Protein AF-A0A5S5CES2-F1 (afdb_monomer)

Structure (mmCIF, N/CA/C/O backbone):
data_AF-A0A5S5CES2-F1
#
_entry.id   AF-A0A5S5CES2-F1
#
loop_
_atom_site.group_PDB
_atom_site.id
_atom_site.type_symbol
_atom_site.label_atom_id
_atom_site.label_alt_id
_atom_site.label_comp_id
_atom_site.label_asym_id
_atom_site.label_entity_id
_atom_site.label_seq_id
_atom_site.pdbx_PDB_ins_code
_atom_site.Cartn_x
_atom_site.Cartn_y
_atom_site.Cartn_z
_atom_site.occupancy
_atom_site.B_iso_or_equiv
_atom_site.auth_seq_id
_atom_site.auth_comp_id
_atom_site.auth_asym_id
_atom_site.auth_atom_id
_atom_site.pdbx_PDB_model_num
ATOM 1 N N . MET A 1 1 ? 8.774 -13.722 47.967 1.00 41.59 1 MET A N 1
ATOM 2 C CA . MET A 1 1 ? 8.844 -12.772 46.837 1.00 41.59 1 MET A CA 1
ATOM 3 C C . MET A 1 1 ? 8.788 -13.591 45.563 1.00 41.59 1 MET A C 1
ATOM 5 O O . MET A 1 1 ? 9.809 -14.127 45.150 1.00 41.59 1 MET A O 1
ATOM 9 N N . ASP A 1 2 ? 7.593 -13.759 45.003 1.00 40.59 2 ASP A N 1
ATOM 10 C CA . ASP A 1 2 ? 7.386 -14.535 43.780 1.00 40.59 2 ASP A CA 1
ATOM 11 C C . ASP A 1 2 ? 7.757 -13.694 42.556 1.00 40.59 2 ASP A C 1
ATOM 13 O O . ASP A 1 2 ? 7.144 -12.667 42.265 1.00 40.59 2 ASP A O 1
ATOM 17 N N . SER A 1 3 ? 8.815 -14.106 41.859 1.00 51.03 3 SER A N 1
ATOM 18 C CA . SER A 1 3 ? 9.270 -13.466 40.627 1.00 51.03 3 SER A CA 1
ATOM 19 C C . SER A 1 3 ? 8.416 -13.961 39.461 1.00 51.03 3 SER A C 1
ATOM 21 O O . SER A 1 3 ? 8.541 -15.106 39.020 1.00 51.03 3 SER A O 1
ATOM 23 N N . VAL A 1 4 ? 7.532 -13.099 38.958 1.00 58.56 4 VAL A N 1
ATOM 24 C CA . VAL A 1 4 ? 6.786 -13.352 37.721 1.00 58.56 4 VAL A CA 1
ATOM 25 C C . VAL A 1 4 ? 7.775 -13.337 36.556 1.00 58.56 4 VAL A C 1
ATOM 27 O O . VAL A 1 4 ? 8.254 -12.285 36.131 1.00 58.56 4 VAL A O 1
ATOM 30 N N . LYS A 1 5 ? 8.092 -14.520 36.024 1.00 53.47 5 LYS A N 1
ATOM 31 C CA . LYS A 1 5 ? 8.887 -14.662 34.802 1.00 53.47 5 LYS A CA 1
ATOM 32 C C . LYS A 1 5 ? 8.033 -14.228 33.611 1.00 53.47 5 LYS A C 1
ATOM 34 O O . LYS A 1 5 ? 7.148 -14.958 33.173 1.00 53.47 5 LYS A O 1
ATOM 39 N N . LYS A 1 6 ? 8.292 -13.027 33.090 1.00 50.31 6 LYS A N 1
ATOM 40 C CA . LYS A 1 6 ? 7.719 -12.540 31.830 1.00 50.31 6 LYS A CA 1
ATOM 41 C C . LYS A 1 6 ? 8.222 -13.437 30.695 1.00 50.31 6 LYS A C 1
ATOM 43 O O . LYS A 1 6 ? 9.387 -13.359 30.314 1.00 50.31 6 LYS A O 1
ATOM 48 N N . ILE A 1 7 ? 7.361 -14.308 30.178 1.00 55.53 7 ILE A N 1
ATOM 49 C CA . ILE A 1 7 ? 7.665 -15.120 28.996 1.00 55.53 7 ILE A CA 1
ATOM 50 C C . ILE A 1 7 ? 7.582 -14.189 27.785 1.00 55.53 7 ILE A C 1
ATOM 52 O O . ILE A 1 7 ? 6.498 -13.809 27.348 1.00 55.53 7 ILE A O 1
ATOM 56 N N . VAL A 1 8 ? 8.738 -13.765 27.277 1.00 55.25 8 VAL A N 1
ATOM 57 C CA . VAL A 1 8 ? 8.834 -13.036 26.010 1.00 55.25 8 VAL A CA 1
ATOM 58 C C . VAL A 1 8 ? 8.923 -14.079 24.903 1.00 55.25 8 VAL A C 1
ATOM 60 O O . VAL A 1 8 ? 9.950 -14.733 24.737 1.00 55.25 8 VAL A O 1
ATOM 63 N N . TYR A 1 9 ? 7.832 -14.265 24.162 1.00 45.84 9 TYR A N 1
ATOM 64 C CA . TYR A 1 9 ? 7.835 -15.072 22.945 1.00 45.84 9 TYR A CA 1
ATOM 65 C C . TYR A 1 9 ? 8.534 -14.286 21.831 1.00 45.84 9 TYR A C 1
ATOM 67 O O . TYR A 1 9 ? 7.894 -13.621 21.021 1.00 45.84 9 TYR A O 1
ATOM 75 N N . SER A 1 10 ? 9.864 -14.337 21.793 1.00 48.69 10 SER A N 1
ATOM 76 C CA . SER A 1 10 ? 10.633 -13.856 20.647 1.00 48.69 10 SER A CA 1
ATOM 77 C C . SER A 1 10 ? 10.441 -14.855 19.505 1.00 48.69 10 SER A C 1
ATOM 79 O O . SER A 1 10 ? 11.096 -15.897 19.471 1.00 48.69 10 SER A O 1
ATOM 81 N N . LYS A 1 11 ? 9.517 -14.588 18.577 1.00 54.00 11 LYS A N 1
ATOM 82 C CA . LYS A 1 11 ? 9.422 -15.359 17.330 1.00 54.00 11 LYS A CA 1
ATOM 83 C C . LYS A 1 11 ? 10.747 -15.157 16.585 1.00 54.00 11 LYS A C 1
ATOM 85 O O . LYS A 1 11 ? 11.022 -14.055 16.124 1.00 54.00 11 LYS A O 1
ATOM 90 N N . LYS A 1 12 ? 11.607 -16.182 16.531 1.00 50.81 12 LYS A N 1
ATOM 91 C CA . LYS A 1 12 ? 12.862 -16.132 15.765 1.00 50.81 12 LYS A CA 1
ATOM 92 C C . LYS A 1 12 ? 12.519 -15.872 14.297 1.00 50.81 12 LYS A C 1
ATOM 94 O O . LYS A 1 12 ? 11.958 -16.737 13.630 1.00 50.81 12 LYS A O 1
ATOM 99 N N . ILE A 1 13 ? 12.840 -14.682 13.802 1.00 56.44 13 ILE A N 1
ATOM 100 C CA . ILE A 1 13 ? 12.816 -14.384 12.371 1.00 56.44 13 ILE A CA 1
ATOM 101 C C . ILE A 1 13 ? 14.092 -15.009 11.798 1.00 56.44 13 ILE A C 1
ATOM 103 O O . ILE A 1 13 ? 15.158 -14.408 11.825 1.00 56.44 13 ILE A O 1
ATOM 107 N N . GLU A 1 14 ? 14.018 -16.272 11.374 1.00 55.25 14 GLU A N 1
ATOM 108 C CA . GLU A 1 14 ? 15.181 -17.000 10.830 1.00 55.25 14 GLU A CA 1
ATOM 109 C C . GLU A 1 14 ? 15.547 -16.559 9.403 1.00 55.25 14 GLU A C 1
ATOM 111 O O . GLU A 1 14 ? 16.648 -16.832 8.926 1.00 55.25 14 GLU A O 1
ATOM 116 N N . LYS A 1 15 ? 14.650 -15.846 8.714 1.00 64.88 15 LYS A N 1
ATOM 117 C CA . LYS A 1 15 ? 14.874 -15.376 7.346 1.00 64.88 15 LYS A CA 1
ATOM 118 C C . LYS A 1 15 ? 15.425 -13.956 7.357 1.00 64.88 15 LYS A C 1
ATOM 120 O O . LYS A 1 15 ? 14.727 -13.019 7.729 1.00 64.88 15 LYS A O 1
ATOM 125 N N . HIS A 1 16 ? 16.665 -13.809 6.902 1.00 72.56 16 HIS A N 1
ATOM 126 C CA . HIS A 1 16 ? 17.210 -12.508 6.538 1.00 72.56 16 HIS A CA 1
ATOM 127 C C . HIS A 1 16 ? 16.480 -12.048 5.276 1.00 72.56 16 HIS A C 1
ATOM 129 O O . HIS A 1 16 ? 16.613 -12.677 4.227 1.00 72.56 16 HIS A O 1
ATOM 135 N N . VAL A 1 17 ? 15.669 -10.998 5.390 1.00 83.62 17 VAL A N 1
ATOM 136 C CA . VAL A 1 17 ? 15.000 -10.390 4.236 1.00 83.62 17 VAL A CA 1
ATOM 137 C C . VAL A 1 17 ? 15.828 -9.190 3.798 1.00 83.62 17 VAL A C 1
ATOM 139 O O . VAL A 1 17 ? 16.172 -8.337 4.61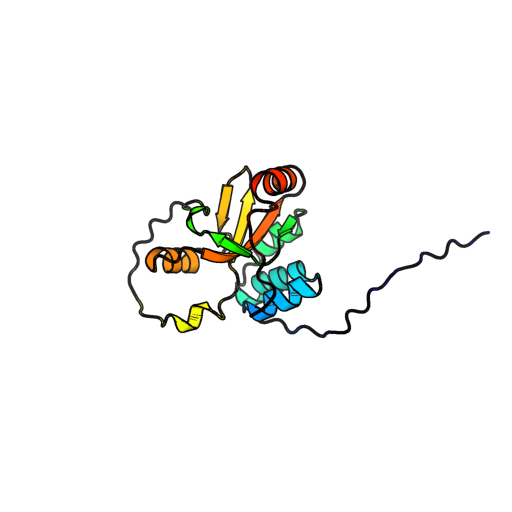5 1.00 83.62 17 VAL A O 1
ATOM 142 N N . THR A 1 18 ? 16.200 -9.147 2.521 1.00 90.81 18 THR A N 1
ATOM 143 C CA . THR A 1 18 ? 16.960 -8.031 1.957 1.00 90.81 18 THR A CA 1
ATOM 144 C C . THR A 1 18 ? 16.000 -7.016 1.360 1.00 90.81 18 THR A C 1
ATOM 146 O O . THR A 1 18 ? 15.144 -7.348 0.535 1.00 90.81 18 THR A O 1
ATOM 149 N N . TYR A 1 19 ? 16.154 -5.764 1.778 1.00 93.56 19 TYR A N 1
ATOM 150 C CA . TYR A 1 19 ? 15.387 -4.667 1.218 1.00 93.56 19 TYR A CA 1
ATOM 151 C C . TYR A 1 19 ? 15.740 -4.454 -0.258 1.00 93.56 19 TYR A C 1
ATOM 153 O O . TYR A 1 19 ? 16.906 -4.286 -0.618 1.00 93.56 19 TYR A O 1
ATOM 161 N N . ALA A 1 20 ? 14.706 -4.396 -1.092 1.00 93.62 20 ALA A N 1
ATOM 162 C CA . ALA A 1 20 ? 14.756 -3.851 -2.437 1.00 93.62 20 ALA A CA 1
ATOM 163 C C . ALA A 1 20 ? 13.447 -3.086 -2.710 1.00 93.62 20 ALA A C 1
ATOM 165 O O . ALA A 1 20 ? 12.393 -3.478 -2.197 1.00 93.62 20 ALA A O 1
ATOM 166 N N . PRO A 1 21 ? 13.467 -2.017 -3.524 1.00 93.75 21 PRO A N 1
ATOM 167 C CA . PRO A 1 21 ? 12.265 -1.277 -3.900 1.00 93.75 21 PRO A CA 1
ATOM 168 C C . PRO A 1 21 ? 11.473 -2.018 -4.988 1.00 93.75 21 PRO A C 1
ATOM 170 O O . PRO A 1 21 ? 11.211 -1.471 -6.053 1.00 93.75 21 PRO A O 1
ATOM 173 N N . THR A 1 22 ? 11.124 -3.277 -4.737 1.00 94.25 22 THR A N 1
ATOM 174 C CA . THR A 1 22 ? 10.422 -4.152 -5.681 1.00 94.25 22 THR A CA 1
ATOM 175 C C . THR A 1 22 ? 9.222 -4.811 -5.018 1.00 94.25 22 THR A C 1
ATOM 177 O O . THR A 1 22 ? 9.168 -4.957 -3.792 1.00 94.25 22 THR A O 1
ATOM 180 N N . LEU A 1 23 ? 8.264 -5.248 -5.837 1.00 93.50 23 LEU A N 1
ATOM 181 C CA . LEU A 1 23 ? 7.099 -6.003 -5.380 1.00 93.50 23 LEU A CA 1
ATOM 182 C C . LEU A 1 23 ? 7.485 -7.256 -4.585 1.00 93.50 23 LEU A C 1
ATOM 184 O O . LEU A 1 23 ? 6.960 -7.482 -3.496 1.00 93.50 23 LEU A O 1
ATOM 188 N N . GLY A 1 24 ? 8.441 -8.037 -5.095 1.00 92.69 24 GLY A N 1
ATOM 189 C CA . GLY A 1 24 ? 8.890 -9.265 -4.441 1.00 92.69 24 GLY A CA 1
ATOM 190 C C . GLY A 1 24 ? 9.447 -9.028 -3.040 1.00 92.69 24 GLY A C 1
ATOM 191 O O . GLY A 1 24 ? 9.110 -9.768 -2.117 1.00 92.69 24 GLY A O 1
ATOM 192 N N . SER A 1 25 ? 10.233 -7.965 -2.847 1.00 93.75 25 SER A N 1
ATOM 193 C CA . SER A 1 25 ? 10.738 -7.611 -1.516 1.00 93.75 25 SER A CA 1
ATOM 194 C C . SER A 1 25 ? 9.588 -7.212 -0.582 1.00 93.75 25 SER A C 1
ATOM 196 O O . SER A 1 25 ? 9.490 -7.746 0.520 1.00 93.75 25 SER A O 1
ATOM 198 N N . ALA A 1 26 ? 8.641 -6.383 -1.037 1.00 94.31 26 ALA A N 1
ATOM 199 C CA . ALA A 1 26 ? 7.482 -5.994 -0.226 1.00 94.31 26 ALA A CA 1
ATOM 200 C C . ALA A 1 26 ? 6.646 -7.199 0.238 1.00 94.31 26 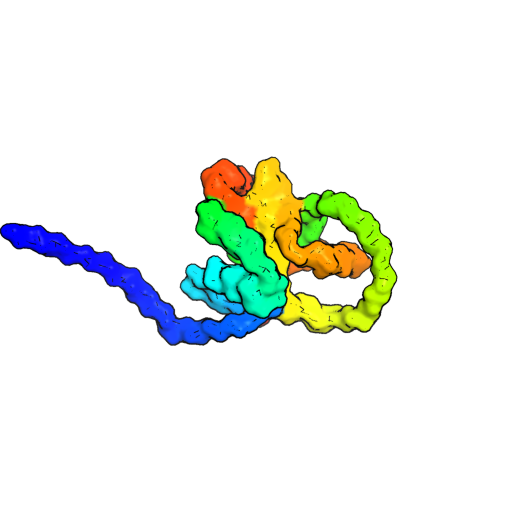ALA A C 1
ATOM 202 O O . ALA A 1 26 ? 6.213 -7.264 1.392 1.00 94.31 26 ALA A O 1
ATOM 203 N N . ILE A 1 27 ? 6.450 -8.185 -0.639 1.00 93.31 27 ILE A N 1
ATOM 204 C CA . ILE A 1 27 ? 5.736 -9.428 -0.321 1.00 93.31 27 ILE A CA 1
ATOM 205 C C . ILE A 1 27 ? 6.524 -10.261 0.694 1.00 93.31 27 ILE A C 1
ATOM 207 O O . ILE A 1 27 ? 5.947 -10.747 1.665 1.00 93.31 27 ILE A O 1
ATOM 211 N N . GLN A 1 28 ? 7.846 -10.385 0.538 1.00 92.62 28 GLN A N 1
ATOM 212 C CA . GLN A 1 28 ? 8.684 -11.100 1.507 1.00 92.62 28 GLN A CA 1
ATOM 213 C C . GLN A 1 28 ? 8.597 -10.482 2.907 1.00 92.62 28 GLN A C 1
ATOM 215 O O . GLN A 1 28 ? 8.410 -11.217 3.877 1.00 92.62 28 GLN A O 1
ATOM 220 N N . TYR A 1 29 ? 8.671 -9.152 3.006 1.00 93.25 29 TYR A N 1
ATOM 221 C CA . TYR A 1 29 ? 8.500 -8.429 4.268 1.00 93.25 29 TYR A CA 1
ATOM 222 C C . TYR A 1 29 ? 7.080 -8.596 4.832 1.00 93.25 29 TYR A C 1
ATOM 224 O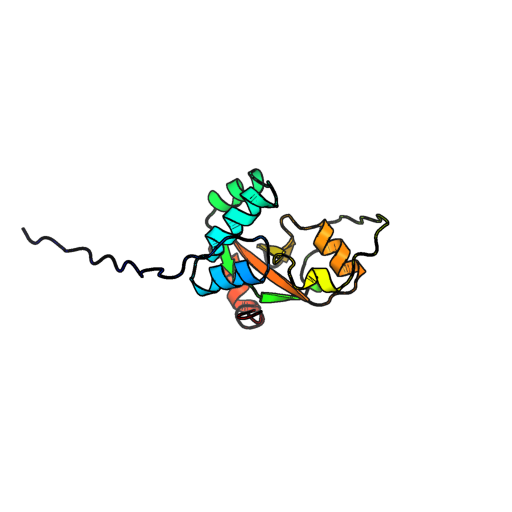 O . TYR A 1 29 ? 6.925 -8.856 6.025 1.00 93.25 29 TYR A O 1
ATOM 232 N N . THR A 1 30 ? 6.045 -8.551 3.985 1.00 91.62 30 THR A N 1
ATOM 233 C CA . THR A 1 30 ? 4.652 -8.817 4.398 1.00 91.62 30 THR A CA 1
ATOM 234 C C . THR A 1 30 ? 4.512 -10.211 5.013 1.00 91.62 30 THR A C 1
ATOM 236 O O . THR A 1 30 ? 3.973 -10.352 6.109 1.00 91.62 30 THR A O 1
ATOM 239 N N . ASN A 1 31 ? 5.065 -11.235 4.360 1.00 90.31 31 ASN A N 1
ATOM 240 C CA . ASN A 1 31 ? 4.951 -12.636 4.773 1.00 90.31 31 ASN A CA 1
ATOM 241 C C . ASN A 1 31 ? 5.647 -12.945 6.110 1.00 90.31 31 ASN A C 1
ATOM 243 O O . ASN A 1 31 ? 5.272 -13.900 6.793 1.00 90.31 31 ASN A O 1
ATOM 247 N N . VAL A 1 32 ? 6.645 -12.149 6.506 1.00 90.69 32 VAL A N 1
ATOM 248 C CA . VAL A 1 32 ? 7.304 -12.268 7.821 1.00 90.69 32 VAL A CA 1
ATOM 249 C C . VAL A 1 32 ? 6.741 -11.307 8.874 1.00 90.69 32 VAL A C 1
ATOM 251 O O . VAL A 1 32 ? 7.181 -11.351 10.021 1.00 90.69 32 VAL A O 1
ATOM 254 N N . GLY A 1 33 ? 5.741 -10.491 8.522 1.00 89.25 33 GLY A N 1
ATOM 255 C CA . GLY A 1 33 ? 5.116 -9.521 9.423 1.00 89.25 33 GLY A CA 1
ATOM 256 C C . GLY A 1 33 ? 5.922 -8.237 9.630 1.00 89.25 33 GLY A C 1
ATOM 257 O O . GLY A 1 33 ? 5.723 -7.579 10.642 1.00 89.25 33 GLY A O 1
ATOM 258 N N . MET A 1 34 ? 6.807 -7.890 8.690 1.00 92.06 34 MET A N 1
ATOM 259 C CA . MET A 1 34 ? 7.679 -6.706 8.727 1.00 92.06 34 MET A CA 1
ATOM 260 C C . MET A 1 34 ? 7.328 -5.678 7.635 1.00 92.06 34 MET A C 1
ATOM 262 O O . MET A 1 34 ? 8.187 -5.031 7.037 1.00 92.06 34 MET A O 1
ATOM 266 N N . LEU A 1 35 ? 6.049 -5.574 7.271 1.00 93.19 35 LEU A N 1
ATOM 267 C CA . LEU A 1 35 ? 5.624 -4.669 6.200 1.00 93.19 35 LEU A CA 1
ATOM 268 C C . LEU A 1 35 ? 5.946 -3.202 6.517 1.00 93.19 35 LEU A C 1
ATOM 270 O O . LEU A 1 35 ? 6.304 -2.441 5.619 1.00 93.19 35 LEU A O 1
ATOM 274 N N . GLU A 1 36 ? 5.836 -2.815 7.785 1.00 92.50 36 GLU A N 1
ATOM 275 C CA . GLU A 1 36 ? 6.137 -1.459 8.233 1.00 92.50 36 GLU A CA 1
ATOM 276 C C . GLU A 1 36 ? 7.599 -1.093 7.956 1.00 92.50 36 GLU A C 1
ATOM 278 O O . GLU A 1 36 ? 7.872 -0.053 7.360 1.00 92.50 36 GLU A O 1
ATOM 283 N N . GLU A 1 37 ? 8.538 -1.978 8.283 1.00 92.62 37 GLU A N 1
ATOM 284 C CA . GLU A 1 37 ? 9.964 -1.781 8.035 1.00 92.62 37 GLU A CA 1
ATOM 285 C C . GLU A 1 37 ? 10.261 -1.630 6.541 1.00 92.62 37 GLU A C 1
ATOM 287 O O . GLU A 1 37 ? 11.070 -0.786 6.153 1.00 92.62 37 GLU A O 1
ATOM 292 N N . TRP A 1 38 ? 9.572 -2.390 5.681 1.00 95.38 38 TRP A N 1
ATOM 293 C CA . TRP A 1 38 ? 9.713 -2.227 4.233 1.00 95.38 38 TRP A CA 1
ATOM 294 C C . TRP A 1 38 ? 9.278 -0.830 3.773 1.00 95.38 38 TRP A C 1
ATOM 296 O O . TRP A 1 38 ? 9.990 -0.194 2.996 1.00 95.38 38 TRP A O 1
ATOM 306 N N . ILE A 1 39 ? 8.146 -0.323 4.280 1.00 94.00 39 ILE A N 1
ATOM 307 C CA . ILE A 1 39 ? 7.645 1.027 3.965 1.00 94.00 39 ILE A CA 1
ATOM 308 C C . ILE A 1 39 ? 8.635 2.091 4.445 1.00 94.00 39 ILE A C 1
ATOM 310 O O . ILE A 1 39 ? 8.938 3.024 3.699 1.00 94.00 39 ILE A O 1
ATOM 314 N N . GLN A 1 40 ? 9.171 1.942 5.659 1.00 93.19 40 GLN A N 1
ATOM 315 C CA . GLN A 1 40 ? 10.168 2.860 6.210 1.00 93.19 40 GLN A CA 1
ATOM 316 C C . GLN A 1 40 ? 11.431 2.894 5.337 1.00 93.19 40 GLN A C 1
ATOM 318 O O . GLN A 1 40 ? 11.878 3.975 4.943 1.00 93.19 40 GLN A O 1
ATOM 323 N N . CYS A 1 41 ? 11.969 1.728 4.955 1.00 93.69 41 CYS A N 1
ATOM 324 C CA . CYS A 1 41 ? 13.099 1.636 4.029 1.00 93.69 41 CYS A CA 1
ATOM 325 C C . CYS A 1 41 ? 12.773 2.256 2.664 1.00 93.69 41 CYS A C 1
ATOM 327 O O . CYS A 1 41 ? 13.593 2.992 2.116 1.00 93.69 41 CYS A O 1
ATOM 329 N N . TYR A 1 42 ? 11.575 2.018 2.133 1.00 94.94 42 TYR A N 1
ATOM 330 C CA . TYR A 1 42 ? 11.143 2.574 0.855 1.00 94.94 42 TYR A CA 1
ATOM 331 C C . TYR A 1 42 ? 11.074 4.100 0.860 1.00 94.94 42 TYR A C 1
ATOM 333 O O . TYR A 1 42 ? 11.626 4.756 -0.033 1.00 94.94 42 TYR A O 1
ATOM 341 N N . LEU A 1 43 ? 10.459 4.681 1.887 1.00 93.00 43 LEU A N 1
ATOM 342 C CA . LEU A 1 43 ? 10.348 6.129 2.019 1.00 93.00 43 LEU A CA 1
ATOM 343 C C . LEU A 1 43 ? 11.708 6.785 2.262 1.00 93.00 43 LEU A C 1
ATOM 345 O O . LEU A 1 43 ? 12.006 7.806 1.639 1.00 93.00 43 LEU A O 1
ATOM 349 N N . LEU A 1 44 ? 12.548 6.189 3.111 1.00 92.25 44 LEU A N 1
ATOM 350 C CA . LEU A 1 44 ? 13.846 6.751 3.475 1.00 92.25 44 LEU A CA 1
ATOM 351 C C . LEU A 1 44 ? 14.887 6.604 2.359 1.00 92.25 44 LEU A C 1
ATOM 353 O O . LEU A 1 44 ? 15.531 7.580 1.978 1.00 92.25 44 LEU A O 1
ATOM 357 N N . LEU A 1 45 ? 15.063 5.387 1.840 1.00 90.62 45 LEU A N 1
ATOM 358 C CA . LEU A 1 45 ? 16.185 5.033 0.968 1.00 90.62 45 LEU A CA 1
ATOM 359 C C . LEU A 1 45 ? 15.867 5.249 -0.514 1.00 90.62 45 LEU A C 1
ATOM 361 O O . LEU A 1 45 ? 16.749 5.646 -1.275 1.00 90.62 45 LEU A O 1
ATOM 365 N N . THR A 1 46 ? 14.622 5.002 -0.933 1.00 90.75 46 THR A N 1
ATOM 366 C CA . THR A 1 46 ? 14.238 5.056 -2.353 1.00 90.75 46 THR A CA 1
ATOM 367 C C . THR A 1 46 ? 13.531 6.351 -2.717 1.00 90.75 46 THR A C 1
ATOM 369 O O . THR A 1 46 ? 13.946 7.017 -3.664 1.00 90.75 46 THR A O 1
ATOM 372 N N . ARG A 1 47 ? 12.492 6.748 -1.975 1.00 89.25 47 ARG A N 1
ATOM 373 C CA . ARG A 1 47 ? 11.777 8.007 -2.248 1.00 89.25 47 ARG A CA 1
ATOM 374 C C . ARG A 1 47 ? 12.479 9.235 -1.684 1.00 89.25 47 ARG A C 1
ATOM 376 O O . ARG A 1 47 ? 12.229 10.329 -2.178 1.00 89.25 47 ARG A O 1
ATOM 383 N N . LYS A 1 48 ? 13.348 9.065 -0.680 1.00 89.25 48 LYS A N 1
ATOM 384 C CA . LYS A 1 48 ? 13.975 10.168 0.071 1.00 89.25 48 LYS A CA 1
ATOM 385 C C . LYS A 1 48 ? 12.928 11.142 0.641 1.00 89.25 48 LYS A C 1
ATOM 387 O O . LYS A 1 48 ? 13.169 12.340 0.754 1.00 89.25 48 LYS A O 1
ATOM 392 N N . ALA A 1 49 ? 11.760 10.615 1.010 1.00 87.88 49 ALA A N 1
ATOM 393 C CA . ALA A 1 49 ? 10.600 11.360 1.489 1.00 87.88 49 ALA A CA 1
ATOM 394 C C . ALA A 1 49 ? 10.578 11.396 3.027 1.00 87.88 49 ALA A C 1
ATOM 396 O O . ALA A 1 49 ? 9.647 10.913 3.672 1.00 87.88 49 ALA A O 1
ATOM 397 N N . ALA A 1 50 ? 11.638 11.956 3.621 1.00 81.75 50 ALA A N 1
ATOM 398 C CA . ALA A 1 50 ? 11.785 12.047 5.075 1.00 81.75 50 ALA A CA 1
ATOM 399 C C . ALA A 1 50 ? 10.602 12.744 5.788 1.00 81.75 50 ALA A C 1
ATOM 401 O O . ALA A 1 50 ? 10.192 12.237 6.830 1.00 81.75 50 ALA A O 1
ATOM 402 N N . PRO A 1 51 ? 9.992 13.825 5.251 1.00 84.69 51 PRO A N 1
ATOM 403 C CA . PRO A 1 51 ? 8.827 14.451 5.886 1.00 84.69 51 PRO A CA 1
ATOM 404 C C . PRO A 1 51 ? 7.617 13.512 5.982 1.00 84.69 51 PRO A C 1
ATOM 406 O O . PRO A 1 51 ? 6.925 13.476 6.995 1.00 84.69 51 PRO A O 1
ATOM 409 N N . THR A 1 52 ? 7.382 12.719 4.938 1.00 84.25 52 THR A N 1
ATOM 410 C CA . THR A 1 52 ? 6.277 11.756 4.880 1.00 84.25 52 THR A CA 1
ATOM 411 C C . THR A 1 52 ? 6.510 10.594 5.834 1.00 84.25 52 THR A C 1
ATOM 413 O O . THR A 1 52 ? 5.591 10.182 6.538 1.00 84.25 52 THR A O 1
ATOM 416 N N . LEU A 1 53 ? 7.748 10.105 5.920 1.00 85.81 53 LEU A N 1
ATOM 417 C CA . LEU A 1 53 ? 8.132 9.100 6.908 1.00 85.81 53 LEU A CA 1
ATOM 418 C C . LEU A 1 53 ? 7.945 9.608 8.344 1.00 85.81 53 LEU A C 1
ATOM 420 O O . LEU A 1 53 ? 7.393 8.895 9.177 1.00 85.81 53 LEU A O 1
ATOM 424 N N . ASP A 1 54 ? 8.369 10.838 8.631 1.00 84.12 54 ASP A N 1
ATOM 425 C CA . ASP A 1 54 ? 8.206 11.460 9.948 1.00 84.12 54 ASP A CA 1
ATOM 426 C C . ASP A 1 54 ? 6.721 11.579 10.329 1.00 84.12 54 ASP A C 1
ATOM 428 O O . ASP A 1 54 ? 6.332 11.205 11.435 1.00 84.12 54 ASP A O 1
ATOM 432 N N . ALA A 1 55 ? 5.862 11.989 9.388 1.00 84.62 55 ALA A N 1
ATOM 433 C CA . ALA A 1 55 ? 4.414 12.019 9.592 1.00 84.62 55 ALA A CA 1
ATOM 434 C C . ALA A 1 55 ? 3.824 10.624 9.876 1.00 84.62 55 ALA A C 1
ATOM 436 O O . ALA A 1 55 ? 2.988 10.486 10.768 1.00 84.62 55 ALA A O 1
ATOM 437 N N . LEU A 1 56 ? 4.277 9.588 9.158 1.00 83.56 56 LEU A N 1
ATOM 438 C CA . LEU A 1 56 ? 3.837 8.205 9.381 1.00 83.56 56 LEU A CA 1
ATOM 439 C C . LEU A 1 56 ? 4.353 7.603 10.692 1.00 83.56 56 LEU A C 1
ATOM 441 O O . LEU A 1 56 ? 3.705 6.726 11.243 1.00 83.56 56 LEU A O 1
ATOM 445 N N . THR A 1 57 ? 5.504 8.056 11.186 1.00 83.31 57 THR A N 1
ATOM 446 C CA . THR A 1 57 ? 6.094 7.546 12.435 1.00 83.31 57 THR A CA 1
ATOM 447 C C . THR A 1 57 ? 5.468 8.207 13.665 1.00 83.31 57 THR A C 1
ATOM 449 O O . THR A 1 57 ? 5.381 7.599 14.730 1.00 83.31 57 THR A O 1
ATOM 452 N N . LYS A 1 58 ? 5.046 9.471 13.538 1.00 83.06 58 LYS A N 1
ATOM 453 C CA . LYS A 1 58 ? 4.444 10.249 14.631 1.00 83.06 58 LYS A CA 1
ATOM 454 C C . LYS A 1 58 ? 3.011 9.837 14.943 1.00 83.06 58 LYS A C 1
ATOM 456 O O . LYS A 1 58 ? 2.610 9.854 16.104 1.00 83.06 58 LYS A O 1
ATOM 461 N N . ASP A 1 59 ? 2.245 9.506 13.914 1.00 78.88 59 ASP A N 1
ATOM 462 C CA . ASP A 1 59 ? 0.876 9.027 14.058 1.00 78.88 59 ASP A CA 1
ATOM 463 C C . ASP A 1 59 ? 0.854 7.491 14.102 1.00 78.88 59 ASP A C 1
ATOM 465 O O . ASP A 1 59 ? 1.606 6.816 13.406 1.00 78.88 59 ASP A O 1
ATOM 469 N N . GLU A 1 60 ? -0.066 6.910 14.872 1.00 81.88 60 GLU A N 1
ATOM 470 C CA . GLU A 1 60 ? -0.285 5.462 14.851 1.00 81.88 60 GLU A CA 1
ATOM 471 C C . GLU A 1 60 ? -1.020 5.057 13.561 1.00 81.88 60 GLU A C 1
ATOM 473 O O . GLU A 1 60 ? -2.255 5.094 13.486 1.00 81.88 60 GLU A O 1
ATOM 478 N N . TYR A 1 61 ? -0.264 4.678 12.532 1.00 88.00 61 TYR A N 1
ATOM 479 C CA . TYR A 1 61 ? -0.811 4.121 11.298 1.00 88.00 61 TYR A CA 1
ATOM 480 C C . TYR A 1 61 ? -0.928 2.596 11.358 1.00 88.00 61 TYR A C 1
ATOM 482 O O . TYR A 1 61 ? -0.149 1.895 11.997 1.00 88.00 61 TYR A O 1
ATOM 490 N N . LEU A 1 62 ? -1.937 2.080 10.664 1.00 90.69 62 LEU A N 1
ATOM 491 C CA . LEU A 1 62 ? -2.138 0.664 10.403 1.00 90.69 62 LEU A CA 1
ATOM 492 C C . LEU A 1 62 ? -1.898 0.394 8.923 1.00 90.69 62 LEU A C 1
ATOM 494 O O . LEU A 1 62 ? -2.372 1.134 8.056 1.00 90.69 62 LEU A O 1
ATOM 498 N N . TYR A 1 63 ? -1.203 -0.702 8.649 1.00 91.38 63 TYR A N 1
ATOM 499 C CA . TYR A 1 63 ? -0.845 -1.116 7.301 1.00 91.38 63 TYR A CA 1
ATOM 500 C C . TYR A 1 63 ? -1.659 -2.341 6.900 1.00 91.38 63 TYR A C 1
ATOM 502 O O . TYR A 1 63 ? -1.697 -3.348 7.607 1.00 91.38 63 TYR A O 1
ATOM 510 N N . PHE A 1 64 ? -2.314 -2.254 5.750 1.00 90.88 64 PHE A N 1
ATOM 511 C CA . PHE A 1 64 ? -2.900 -3.394 5.067 1.00 90.88 64 PHE A CA 1
ATOM 512 C C . PHE A 1 64 ? -1.909 -3.890 4.020 1.00 90.88 64 PHE A C 1
ATOM 514 O O . PHE A 1 64 ? -1.325 -3.074 3.307 1.00 90.88 64 PHE A O 1
ATOM 521 N N . GLY A 1 65 ? -1.741 -5.212 3.945 1.00 90.50 65 GLY A N 1
ATOM 522 C CA . GLY A 1 65 ? -0.772 -5.892 3.085 1.00 90.50 65 GLY A CA 1
ATOM 523 C C . GLY A 1 65 ? -0.790 -5.486 1.611 1.00 90.50 65 GLY A C 1
ATOM 524 O O . GLY A 1 65 ? -1.636 -4.723 1.147 1.00 90.50 65 GLY A O 1
ATOM 525 N N . VAL A 1 66 ? 0.149 -6.047 0.852 1.00 93.50 66 VAL A N 1
ATOM 526 C CA . VAL A 1 66 ? 0.207 -5.838 -0.596 1.00 93.50 66 VAL A CA 1
ATOM 527 C C . VAL A 1 66 ? -1.020 -6.473 -1.250 1.00 93.50 66 VAL A C 1
ATOM 529 O O . VAL A 1 66 ? -1.220 -7.683 -1.173 1.00 93.50 66 VAL A O 1
ATOM 532 N N . VAL A 1 67 ? -1.840 -5.658 -1.909 1.00 94.19 67 VAL A N 1
ATOM 533 C CA . VAL A 1 67 ? -3.075 -6.091 -2.568 1.00 94.19 67 VAL A CA 1
ATOM 534 C C . VAL A 1 67 ? -3.145 -5.655 -4.019 1.00 94.19 67 VAL A C 1
ATOM 536 O O . VAL A 1 67 ? -2.586 -4.631 -4.414 1.00 94.19 67 VAL A O 1
ATOM 539 N N . LYS A 1 68 ? -3.911 -6.397 -4.819 1.00 93.44 68 LYS A N 1
ATOM 540 C CA . LYS A 1 68 ? -4.286 -5.982 -6.173 1.00 93.44 68 LYS A CA 1
ATOM 541 C C . LYS A 1 68 ? -5.368 -4.902 -6.099 1.00 93.44 68 LYS A C 1
ATOM 543 O O . LYS A 1 68 ? -6.555 -5.200 -5.969 1.00 93.44 68 LYS A O 1
ATOM 548 N N . PHE A 1 69 ? -4.960 -3.639 -6.181 1.00 94.56 69 PHE A N 1
ATOM 549 C CA . PHE A 1 69 ? -5.833 -2.500 -5.910 1.00 94.56 69 PHE A CA 1
ATOM 550 C C . PHE A 1 69 ? -6.384 -1.858 -7.193 1.00 94.56 69 PHE A C 1
ATOM 552 O O . PHE A 1 69 ? -5.598 -1.529 -8.084 1.00 94.56 69 PHE A O 1
ATOM 559 N N . PRO A 1 70 ? -7.705 -1.629 -7.321 1.00 94.44 70 PRO A N 1
ATOM 560 C CA . PRO A 1 70 ? -8.288 -0.929 -8.463 1.00 94.44 70 PRO A CA 1
ATOM 561 C C . PRO A 1 70 ? -7.933 0.564 -8.473 1.00 94.44 70 PRO A C 1
ATOM 563 O O . PRO A 1 70 ? -8.401 1.331 -7.632 1.00 94.44 70 PRO A O 1
ATOM 566 N N . LEU A 1 71 ? -7.187 1.012 -9.487 1.00 93.56 71 LEU A N 1
ATOM 567 C CA . LEU A 1 71 ? -6.688 2.394 -9.575 1.00 93.56 71 LEU A CA 1
ATOM 568 C C . LEU A 1 71 ? -7.803 3.444 -9.683 1.00 93.56 71 LEU A C 1
ATOM 570 O O . LEU A 1 71 ? -7.609 4.600 -9.310 1.00 93.56 71 LEU A O 1
ATOM 574 N N . ARG A 1 72 ? -8.993 3.037 -10.139 1.00 91.88 72 ARG A N 1
ATOM 575 C CA . ARG A 1 72 ? -10.196 3.885 -10.196 1.00 91.88 72 ARG A CA 1
ATOM 576 C C . ARG A 1 72 ? -10.689 4.368 -8.828 1.00 91.88 72 ARG A C 1
ATOM 578 O O . ARG A 1 72 ? -11.457 5.318 -8.779 1.00 91.88 72 ARG A O 1
ATOM 585 N N . LEU A 1 73 ? -10.307 3.692 -7.741 1.00 93.19 73 LEU A N 1
ATOM 586 C CA . LEU A 1 73 ? -10.707 4.075 -6.384 1.00 93.19 73 LEU A CA 1
ATOM 587 C C . LEU A 1 73 ? -9.848 5.215 -5.827 1.00 93.19 73 LEU A C 1
ATOM 589 O O . LEU A 1 73 ? -10.255 5.859 -4.861 1.00 93.19 73 LEU A O 1
ATOM 593 N N . ILE A 1 74 ? -8.679 5.464 -6.427 1.00 93.44 74 ILE A N 1
ATOM 594 C CA . ILE A 1 74 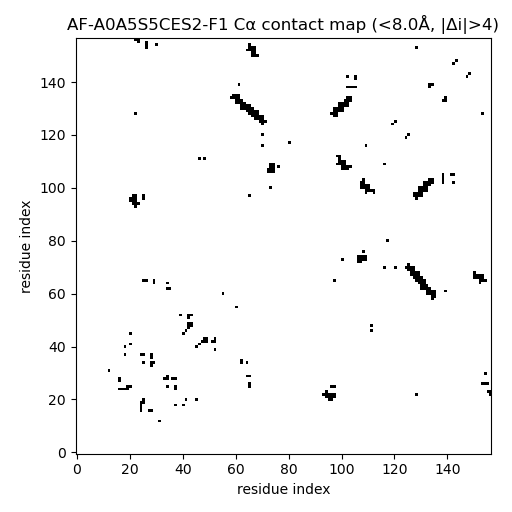? -7.789 6.546 -6.013 1.00 93.44 74 ILE A CA 1
ATOM 595 C C . ILE A 1 74 ? -8.370 7.865 -6.502 1.00 93.44 74 ILE A C 1
ATOM 597 O O . ILE A 1 74 ? -8.573 8.063 -7.707 1.00 93.44 74 ILE A O 1
ATOM 601 N N . GLN A 1 75 ? -8.596 8.774 -5.558 1.00 90.19 75 GLN A N 1
ATOM 602 C CA . GLN A 1 75 ? -9.083 10.107 -5.853 1.00 90.19 75 GLN A CA 1
ATOM 603 C C . GLN A 1 75 ? -8.128 10.808 -6.826 1.00 90.19 75 GLN A C 1
ATOM 605 O O . GLN A 1 75 ? -6.904 10.681 -6.697 1.00 90.19 75 GLN A O 1
ATOM 610 N N . PRO A 1 76 ? -8.654 11.539 -7.820 1.00 75.94 76 PRO A N 1
ATOM 611 C CA . PRO A 1 76 ? -7.837 12.457 -8.579 1.00 75.94 76 PRO A CA 1
ATOM 612 C C . PRO A 1 76 ? -7.383 13.548 -7.608 1.00 75.94 76 PRO A C 1
ATOM 614 O O . PRO A 1 76 ? -8.136 14.455 -7.266 1.00 75.94 76 PRO A O 1
ATOM 617 N N . ASN A 1 77 ? -6.144 13.450 -7.133 1.00 63.28 77 ASN A N 1
ATOM 618 C CA . ASN A 1 77 ? -5.435 14.647 -6.705 1.00 63.28 77 ASN A CA 1
ATOM 619 C C . ASN A 1 77 ? -5.457 15.553 -7.940 1.00 63.28 77 ASN A C 1
ATOM 621 O O . ASN A 1 77 ? -5.141 15.040 -9.009 1.00 63.28 77 ASN A O 1
ATOM 625 N N . GLY A 1 78 ? -5.929 16.800 -7.826 1.00 50.22 78 GLY A N 1
ATOM 626 C CA . GLY A 1 78 ? -6.240 17.726 -8.933 1.00 50.22 78 GLY A CA 1
ATOM 627 C C . GLY A 1 78 ? -5.047 18.159 -9.796 1.00 50.22 78 GLY A C 1
ATOM 628 O O . GLY A 1 78 ? -4.878 19.333 -10.095 1.00 50.22 78 GLY A O 1
ATOM 629 N N . VAL A 1 79 ? -4.194 17.210 -10.151 1.00 48.19 79 VAL A N 1
ATOM 630 C CA . VAL A 1 79 ? -3.038 17.309 -11.014 1.00 48.19 79 VAL A CA 1
ATOM 631 C C . VAL A 1 79 ? -3.493 16.805 -12.376 1.00 48.19 79 VAL A C 1
ATOM 633 O O . VAL A 1 79 ? -3.357 15.630 -12.720 1.00 48.19 79 VAL A O 1
ATOM 636 N N . ASP A 1 80 ? -4.056 17.727 -13.148 1.00 43.12 80 ASP A N 1
ATOM 637 C CA . ASP A 1 80 ? -4.124 17.617 -14.599 1.00 43.12 80 ASP A CA 1
ATOM 638 C C . ASP A 1 80 ? -2.701 17.798 -15.153 1.00 43.12 80 ASP A C 1
ATOM 640 O O . ASP A 1 80 ? -2.350 18.846 -15.688 1.00 43.12 80 ASP A O 1
ATOM 644 N N . SER A 1 81 ? -1.829 16.801 -14.991 1.00 44.75 81 SER A N 1
ATOM 645 C CA . SER A 1 81 ? -0.513 16.840 -15.636 1.00 44.75 81 SER A CA 1
ATOM 646 C C . SER A 1 81 ? -0.615 16.261 -17.039 1.00 44.75 81 SER A C 1
ATOM 648 O O . SER A 1 81 ? -0.35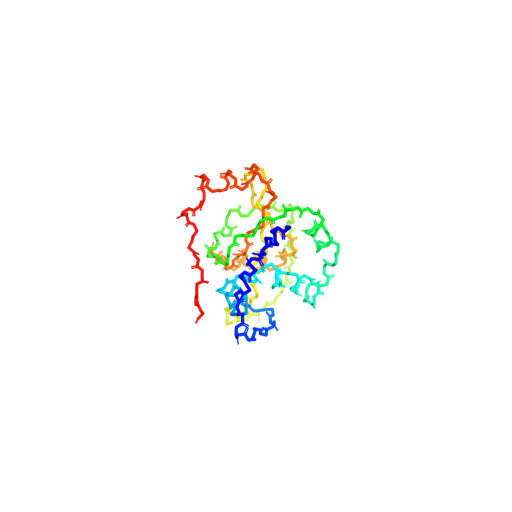9 15.082 -17.281 1.00 44.75 81 SER A O 1
ATOM 650 N N . GLY A 1 82 ? -0.979 17.136 -17.977 1.00 46.22 82 GLY A N 1
ATOM 651 C CA . GLY A 1 82 ? -0.547 17.021 -19.362 1.00 46.22 82 GLY A CA 1
ATOM 652 C C . GLY A 1 82 ? 0.968 17.224 -19.427 1.00 46.22 82 GLY A C 1
ATOM 653 O O . GLY A 1 82 ? 1.454 18.346 -19.335 1.00 46.22 82 GLY A O 1
ATOM 654 N N . GLY A 1 83 ? 1.713 16.132 -19.573 1.00 35.34 83 GLY A N 1
ATOM 655 C CA . GLY A 1 83 ? 3.161 16.131 -19.766 1.00 35.34 83 GLY A CA 1
ATOM 656 C C . GLY A 1 83 ? 3.556 14.949 -20.644 1.00 35.34 83 GLY A C 1
ATOM 657 O O . GLY A 1 83 ? 3.172 13.816 -20.375 1.00 35.34 83 GLY A O 1
ATOM 658 N N . SER A 1 84 ? 4.245 15.236 -21.746 1.00 55.88 84 SER A N 1
ATOM 659 C CA . SER A 1 84 ? 4.619 14.282 -22.795 1.00 55.88 84 SER A CA 1
ATOM 660 C C . SER A 1 84 ? 5.884 13.477 -22.442 1.00 55.88 84 SER A C 1
ATOM 662 O O . SER A 1 84 ? 6.751 13.997 -21.745 1.00 55.88 84 SER A O 1
ATOM 664 N N . LEU A 1 85 ? 6.021 12.297 -23.081 1.00 50.59 85 LEU A N 1
ATOM 665 C CA . LEU A 1 85 ? 7.197 11.394 -23.194 1.00 50.59 85 LEU A CA 1
ATOM 666 C C . LEU A 1 85 ? 7.433 10.483 -21.963 1.00 50.59 85 LEU A C 1
ATOM 668 O O . LEU A 1 85 ? 7.353 10.932 -20.835 1.00 50.59 85 LEU A O 1
ATOM 672 N N . SER A 1 86 ? 7.722 9.178 -22.062 1.00 40.50 86 SER A N 1
ATOM 673 C CA . SER A 1 86 ? 8.460 8.393 -23.062 1.00 40.50 86 SER A CA 1
ATOM 674 C C . SER A 1 86 ? 8.015 6.914 -23.044 1.00 40.50 86 SER A C 1
ATOM 676 O O . SER A 1 86 ? 7.490 6.420 -22.048 1.00 40.50 86 SER A O 1
ATOM 678 N N . ASN A 1 87 ? 8.219 6.200 -24.158 1.00 45.19 87 ASN A N 1
ATOM 679 C CA . ASN A 1 87 ? 7.919 4.769 -24.297 1.00 45.19 87 ASN A CA 1
ATOM 680 C C . ASN A 1 87 ? 8.850 3.915 -23.413 1.00 45.19 87 ASN A C 1
ATOM 682 O O . ASN A 1 87 ? 9.923 3.510 -23.852 1.00 45.19 87 ASN A O 1
ATOM 686 N N . GLY A 1 88 ? 8.424 3.622 -22.183 1.00 41.03 88 GLY A N 1
ATOM 687 C CA . GLY A 1 88 ? 9.046 2.627 -21.304 1.00 41.03 88 GLY A CA 1
ATOM 688 C C . GLY A 1 88 ? 8.269 1.309 -21.317 1.00 41.03 88 GLY A C 1
ATOM 689 O O . GLY A 1 88 ? 7.117 1.251 -20.890 1.00 41.03 88 GLY A O 1
ATOM 690 N N . THR A 1 89 ? 8.890 0.257 -21.828 1.00 43.28 89 THR A N 1
ATOM 691 C CA . THR A 1 89 ? 8.388 -1.109 -22.042 1.00 43.28 89 THR A CA 1
ATOM 692 C C . THR A 1 89 ? 7.539 -1.662 -20.882 1.00 43.28 89 THR A C 1
ATOM 694 O O . THR A 1 89 ? 7.890 -1.524 -19.713 1.00 43.28 89 THR A O 1
ATOM 697 N N . ALA A 1 90 ? 6.414 -2.315 -21.200 1.00 48.31 90 ALA A N 1
ATOM 698 C CA . ALA A 1 90 ? 5.453 -2.873 -20.235 1.00 48.31 90 ALA A CA 1
ATOM 699 C C . ALA A 1 90 ? 6.041 -3.921 -19.262 1.00 48.31 90 ALA A C 1
ATOM 701 O O . ALA A 1 90 ? 5.446 -4.182 -18.219 1.00 48.31 90 ALA A O 1
ATOM 702 N N . GLU A 1 91 ? 7.214 -4.476 -19.569 1.00 47.78 91 GLU A N 1
ATOM 703 C CA . GLU A 1 91 ? 7.919 -5.468 -18.746 1.00 47.78 91 GLU A CA 1
ATOM 704 C C . GLU A 1 91 ? 8.464 -4.889 -17.426 1.00 47.78 91 GLU A C 1
ATOM 706 O O . GLU A 1 91 ? 8.625 -5.622 -16.457 1.00 47.78 91 GLU A O 1
ATOM 711 N N . HIS A 1 92 ? 8.649 -3.567 -17.322 1.00 58.06 92 HIS A N 1
ATOM 712 C CA . HIS A 1 92 ? 9.211 -2.926 -16.123 1.00 58.06 92 HIS A CA 1
ATOM 713 C C . HIS A 1 92 ? 8.224 -2.772 -14.946 1.00 58.06 92 HIS A C 1
ATOM 715 O O . HIS A 1 92 ? 8.630 -2.459 -13.823 1.00 58.06 92 HIS A O 1
ATOM 721 N N . LEU A 1 93 ? 6.921 -2.969 -15.179 1.00 68.00 93 LEU A N 1
ATOM 722 C CA . LEU A 1 93 ? 5.885 -2.748 -14.161 1.00 68.00 93 LEU A CA 1
ATOM 723 C C . LEU A 1 93 ? 5.733 -3.918 -13.180 1.00 68.00 93 LEU A C 1
ATOM 725 O O . LEU A 1 93 ? 5.259 -3.699 -12.068 1.00 68.00 93 LEU A O 1
ATOM 729 N N . ALA A 1 94 ? 6.130 -5.133 -13.569 1.00 67.31 94 ALA A N 1
ATOM 730 C CA . ALA A 1 94 ? 6.009 -6.320 -12.718 1.00 67.31 94 ALA A CA 1
ATOM 731 C C . ALA A 1 94 ? 6.941 -6.256 -11.493 1.00 67.31 94 ALA A C 1
ATOM 733 O O . ALA A 1 94 ? 6.533 -6.616 -10.391 1.00 67.31 94 ALA A O 1
ATOM 734 N N . ASP A 1 95 ? 8.144 -5.705 -11.675 1.00 79.38 95 ASP A N 1
ATOM 735 C CA . ASP A 1 95 ? 9.136 -5.526 -10.605 1.00 79.38 95 ASP A CA 1
ATOM 736 C C . ASP A 1 95 ? 9.049 -4.166 -9.905 1.00 79.38 95 ASP A C 1
ATOM 738 O O . ASP A 1 95 ? 9.805 -3.892 -8.969 1.00 79.38 95 ASP A O 1
ATOM 742 N N . SER A 1 96 ? 8.123 -3.304 -10.328 1.00 88.56 96 SER A N 1
ATOM 743 C CA . SER A 1 96 ? 7.937 -1.997 -9.703 1.00 88.56 96 SER A CA 1
ATOM 744 C C . SER A 1 96 ? 7.502 -2.140 -8.235 1.00 88.56 96 SER A C 1
ATOM 746 O O . SER A 1 96 ? 6.776 -3.076 -7.886 1.00 88.56 96 SER A O 1
ATOM 748 N N . PRO A 1 97 ? 7.918 -1.218 -7.347 1.00 93.44 97 PRO A N 1
ATOM 749 C CA . PRO A 1 97 ? 7.478 -1.239 -5.958 1.00 93.44 97 PRO A CA 1
ATOM 750 C C . PRO A 1 97 ? 5.956 -1.047 -5.881 1.00 93.44 97 PRO A C 1
ATOM 752 O O . PRO A 1 97 ? 5.391 -0.300 -6.689 1.00 93.44 97 PRO A O 1
ATOM 755 N N . PRO A 1 98 ? 5.275 -1.659 -4.895 1.00 94.94 98 PRO A N 1
ATOM 756 C CA . PRO A 1 98 ? 3.859 -1.408 -4.675 1.00 94.94 98 PRO A CA 1
ATOM 757 C C . PRO A 1 98 ? 3.592 0.078 -4.408 1.00 94.94 98 PRO A C 1
ATOM 759 O O . PRO A 1 98 ? 4.417 0.811 -3.851 1.00 94.94 98 PRO A O 1
ATOM 762 N N . MET A 1 99 ? 2.406 0.533 -4.803 1.00 94.81 99 MET A N 1
ATOM 763 C CA . MET A 1 99 ? 1.952 1.890 -4.516 1.00 94.81 99 MET A CA 1
ATOM 764 C C . MET A 1 99 ? 1.584 2.037 -3.038 1.00 94.81 99 MET A C 1
ATOM 766 O O . MET A 1 99 ? 0.963 1.149 -2.469 1.00 94.81 99 MET A O 1
ATOM 770 N N . LEU A 1 100 ? 1.933 3.158 -2.415 1.00 95.12 100 LEU A N 1
ATOM 771 C CA . LEU A 1 100 ? 1.463 3.523 -1.086 1.00 95.12 100 LEU A CA 1
ATOM 772 C C . LEU A 1 100 ? 0.227 4.406 -1.227 1.00 95.12 100 LEU A C 1
ATOM 774 O O . LEU A 1 100 ? 0.283 5.509 -1.783 1.00 95.12 100 LEU A O 1
ATOM 778 N N . VAL A 1 101 ? -0.894 3.913 -0.712 1.00 95.31 101 VAL A N 1
ATOM 779 C CA . VAL A 1 101 ? -2.177 4.614 -0.736 1.00 95.31 101 VAL A CA 1
ATOM 780 C C . VAL A 1 101 ? -2.651 4.826 0.688 1.00 95.31 101 VAL A C 1
ATOM 782 O O . VAL A 1 101 ? -2.793 3.876 1.449 1.00 95.31 101 VAL A O 1
ATOM 785 N N . ARG A 1 102 ? -2.948 6.072 1.041 1.00 94.50 102 ARG A N 1
ATOM 786 C CA . ARG A 1 102 ? -3.608 6.413 2.297 1.00 94.50 102 ARG A CA 1
ATOM 787 C C . ARG A 1 102 ? -5.119 6.288 2.141 1.00 94.50 102 ARG A C 1
ATOM 789 O O . ARG A 1 102 ? -5.680 6.798 1.172 1.00 94.50 102 ARG A O 1
ATOM 796 N N . TYR A 1 103 ? -5.768 5.638 3.096 1.00 94.19 103 TYR A N 1
ATOM 797 C CA . TYR A 1 103 ? -7.217 5.642 3.238 1.00 94.19 103 TYR A CA 1
ATOM 798 C C . TYR A 1 103 ? -7.617 6.511 4.427 1.00 94.19 103 TYR A C 1
ATOM 800 O O . TYR A 1 103 ? -7.204 6.248 5.556 1.00 94.19 103 TYR A O 1
ATOM 808 N N . GLU A 1 104 ? -8.409 7.539 4.144 1.00 90.88 104 GLU A N 1
ATOM 809 C CA . GLU A 1 104 ? -8.825 8.559 5.104 1.00 90.88 104 GLU A CA 1
ATOM 810 C C . GLU A 1 104 ? -10.233 9.036 4.745 1.00 90.88 104 GLU A C 1
ATOM 812 O O . GLU A 1 104 ? -10.553 9.255 3.574 1.00 90.88 104 GLU A O 1
ATOM 817 N N . GLU A 1 105 ? -11.115 9.113 5.741 1.00 89.31 105 GLU A N 1
ATOM 818 C CA . GLU A 1 105 ? -12.490 9.604 5.595 1.00 89.31 105 GLU A CA 1
ATOM 819 C C . GLU A 1 105 ? -13.319 8.899 4.500 1.00 89.31 105 GLU A C 1
ATOM 821 O O . GLU A 1 105 ? -14.312 9.425 3.996 1.00 89.31 105 GLU A O 1
ATOM 826 N N . GLY A 1 106 ? -12.996 7.645 4.170 1.00 89.38 106 GLY A N 1
ATOM 827 C CA . GLY A 1 106 ? -13.699 6.891 3.125 1.00 89.38 106 GLY A CA 1
ATOM 828 C C . GLY A 1 106 ? -13.134 7.060 1.715 1.00 89.38 106 GLY A C 1
ATOM 829 O O . GLY A 1 106 ? -13.725 6.542 0.766 1.00 89.38 106 GLY A O 1
ATOM 830 N N . LYS A 1 107 ? -12.008 7.760 1.561 1.00 92.69 107 LYS A N 1
ATOM 831 C CA . LYS A 1 107 ? -11.366 8.031 0.274 1.00 92.69 107 LYS A CA 1
ATOM 832 C C . LYS A 1 107 ? -9.943 7.487 0.247 1.00 92.69 107 LYS A C 1
ATOM 834 O O . LYS A 1 107 ? -9.277 7.396 1.272 1.00 92.69 107 LYS A O 1
ATOM 839 N N . PHE A 1 108 ? -9.485 7.127 -0.949 1.00 94.69 108 PHE A N 1
ATOM 840 C CA . PHE A 1 108 ? -8.132 6.638 -1.189 1.00 94.69 108 PHE A CA 1
ATOM 841 C C . PHE A 1 108 ? -7.294 7.711 -1.878 1.00 94.69 108 PHE A C 1
ATOM 843 O O . PHE A 1 108 ? -7.694 8.241 -2.915 1.00 94.69 108 PHE A O 1
ATOM 850 N N . HIS A 1 109 ? -6.115 7.987 -1.336 1.00 93.44 109 HIS A N 1
ATOM 851 C CA . HIS A 1 109 ? -5.198 9.013 -1.813 1.00 93.44 109 HIS A CA 1
ATOM 852 C C . HIS A 1 109 ? -3.811 8.417 -2.027 1.00 93.44 109 HIS A C 1
ATOM 854 O O . HIS A 1 109 ? -3.273 7.752 -1.145 1.00 93.44 109 HIS A O 1
ATOM 860 N N . CYS A 1 110 ? -3.209 8.664 -3.188 1.00 93.12 110 CYS A N 1
ATOM 861 C CA . CYS A 1 110 ? -1.806 8.318 -3.402 1.00 93.12 110 CYS A CA 1
ATOM 862 C C . CYS A 1 110 ? -0.921 9.235 -2.545 1.00 93.12 110 CYS A C 1
ATOM 864 O O . CYS A 1 110 ? -1.170 10.442 -2.503 1.00 93.12 110 CYS A O 1
ATOM 866 N N . ILE A 1 111 ? 0.068 8.659 -1.854 1.00 90.69 111 ILE A N 1
ATOM 867 C CA . ILE A 1 111 ? 0.944 9.406 -0.941 1.00 90.69 111 ILE A CA 1
ATOM 868 C C . ILE A 1 111 ? 2.058 10.108 -1.733 1.00 90.69 111 ILE A C 1
ATOM 870 O O . ILE A 1 111 ? 2.023 11.321 -1.888 1.00 90.69 111 ILE A O 1
ATOM 874 N N . GLU A 1 112 ? 3.011 9.345 -2.279 1.00 86.56 112 GLU A N 1
ATOM 875 C CA . GLU A 1 112 ? 4.227 9.890 -2.919 1.00 86.56 112 GLU A CA 1
ATOM 876 C C . GLU A 1 112 ? 4.341 9.581 -4.420 1.00 86.56 112 GLU A C 1
ATOM 878 O O . GLU A 1 112 ? 5.168 10.160 -5.120 1.00 86.56 112 GLU A O 1
ATOM 883 N N . GLN A 1 113 ? 3.566 8.626 -4.937 1.00 90.50 113 GLN A N 1
ATOM 884 C CA . GLN A 1 113 ? 3.786 8.007 -6.253 1.00 90.50 113 GLN A CA 1
ATOM 885 C C . GLN A 1 113 ? 2.846 8.572 -7.331 1.00 90.50 113 GLN A C 1
ATOM 887 O O . GLN A 1 113 ? 2.215 7.818 -8.073 1.00 90.50 113 GLN A O 1
ATOM 892 N N . LEU A 1 114 ? 2.716 9.902 -7.405 1.00 90.25 114 LEU A N 1
ATOM 893 C CA . LEU A 1 114 ? 1.786 10.558 -8.336 1.00 90.25 114 LEU A CA 1
ATOM 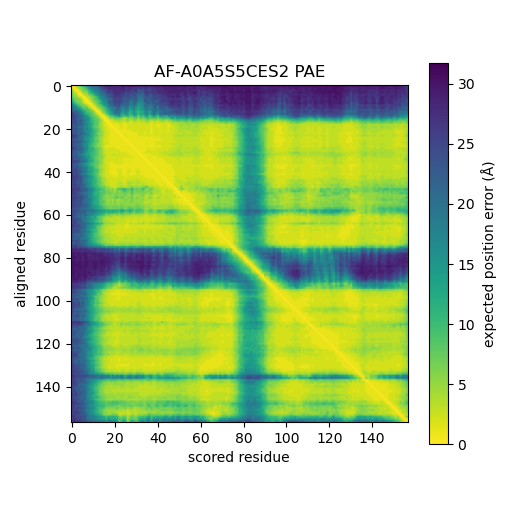894 C C . LEU A 1 114 ? 2.177 10.371 -9.804 1.00 90.25 114 LEU A C 1
ATOM 896 O O . LEU A 1 114 ? 1.301 10.081 -10.614 1.00 90.25 114 LEU A O 1
ATOM 900 N N . ASP A 1 115 ? 3.469 10.447 -10.126 1.00 89.62 115 ASP 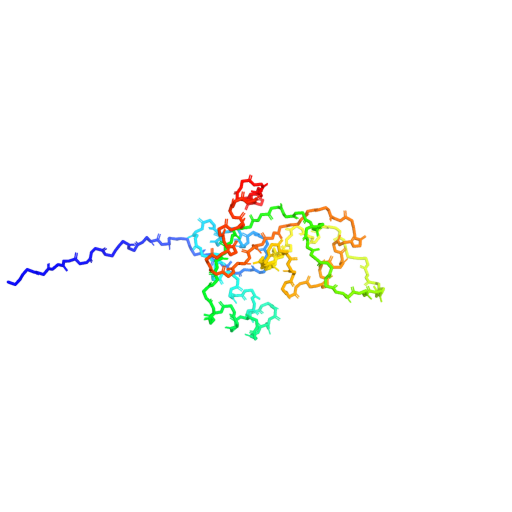A N 1
ATOM 901 C CA . ASP A 1 115 ? 3.957 10.255 -11.499 1.00 89.62 115 ASP A CA 1
ATOM 902 C C . ASP A 1 115 ? 3.647 8.838 -12.000 1.00 89.62 115 ASP A C 1
ATOM 904 O O . ASP A 1 115 ? 3.071 8.657 -13.072 1.00 89.62 115 ASP A O 1
ATOM 908 N N . LEU A 1 116 ? 3.922 7.830 -11.162 1.00 90.12 116 LEU A N 1
ATOM 909 C CA . LEU A 1 116 ? 3.585 6.433 -11.442 1.00 90.12 116 LEU A CA 1
ATOM 910 C C . LEU A 1 116 ? 2.071 6.249 -11.607 1.00 90.12 116 LEU A C 1
ATOM 912 O O . LEU A 1 116 ? 1.621 5.549 -12.508 1.00 90.12 116 LEU A O 1
ATOM 916 N N . LEU A 1 117 ? 1.257 6.880 -10.755 1.00 91.38 117 LEU A N 1
ATOM 917 C CA . LEU A 1 117 ? -0.198 6.815 -10.884 1.00 91.38 117 LEU A CA 1
ATOM 918 C C . LEU A 1 117 ? -0.682 7.427 -12.205 1.00 91.38 117 LEU A C 1
ATOM 920 O O . LEU A 1 117 ? -1.569 6.855 -12.844 1.00 91.38 117 LEU A O 1
ATOM 924 N N . ALA A 1 118 ? -0.125 8.570 -12.608 1.00 90.19 118 ALA A N 1
ATOM 925 C CA . ALA A 1 118 ? -0.459 9.228 -13.867 1.00 90.19 118 ALA A CA 1
ATOM 926 C C . ALA A 1 118 ? -0.105 8.333 -15.062 1.00 90.19 118 ALA A C 1
ATOM 928 O O . ALA A 1 118 ? -0.951 8.100 -15.926 1.00 90.19 118 ALA A O 1
ATOM 929 N N . GLU A 1 119 ? 1.090 7.743 -15.052 1.00 90.19 119 GLU A N 1
ATOM 930 C CA . GLU A 1 119 ? 1.543 6.799 -16.071 1.00 90.19 119 GLU A CA 1
ATOM 931 C C . GLU A 1 119 ? 0.633 5.562 -16.157 1.00 90.19 119 GLU A C 1
ATOM 933 O O . GLU A 1 119 ? 0.181 5.181 -17.240 1.00 90.19 119 GLU A O 1
ATOM 938 N N . LEU A 1 120 ? 0.296 4.949 -15.019 1.00 91.12 120 LEU A N 1
ATOM 939 C CA . LEU A 1 120 ? -0.592 3.785 -14.972 1.00 91.12 120 LEU A CA 1
ATOM 940 C C . LEU A 1 120 ? -2.002 4.116 -15.486 1.00 91.12 120 LEU A C 1
ATOM 942 O O . LEU A 1 120 ? -2.599 3.316 -16.214 1.00 91.12 120 LEU A O 1
ATOM 946 N N . LYS A 1 121 ? -2.529 5.303 -15.155 1.00 90.06 121 LYS A N 1
ATOM 947 C CA . LYS A 1 121 ? -3.819 5.789 -15.670 1.00 90.06 121 LYS A CA 1
ATOM 948 C C . LYS A 1 121 ? -3.768 6.031 -17.178 1.00 90.06 121 LYS A C 1
ATOM 950 O O . LYS A 1 121 ? -4.684 5.609 -17.883 1.00 90.06 121 LYS A O 1
ATOM 955 N N . GLN A 1 122 ? -2.696 6.640 -17.684 1.00 89.25 122 GLN A N 1
ATOM 956 C CA . GLN A 1 122 ? -2.495 6.866 -19.118 1.00 89.25 122 GLN A CA 1
ATOM 957 C C . GLN A 1 122 ? -2.446 5.543 -19.893 1.00 89.25 122 GLN A C 1
ATOM 959 O O . GLN A 1 122 ? -3.064 5.412 -20.950 1.00 89.25 122 GLN A O 1
ATOM 964 N N . ARG A 1 123 ? -1.785 4.529 -19.324 1.00 89.06 123 ARG A N 1
ATOM 965 C CA . ARG A 1 123 ? -1.723 3.160 -19.859 1.00 89.06 123 ARG A CA 1
ATOM 966 C C . ARG A 1 123 ? -3.022 2.363 -19.679 1.00 89.06 123 ARG A C 1
ATOM 968 O O . ARG A 1 123 ? -3.074 1.205 -20.084 1.00 89.06 123 ARG A O 1
ATOM 975 N N . LYS A 1 124 ? -4.069 2.955 -19.089 1.00 88.88 124 LYS A N 1
ATOM 976 C CA . LYS A 1 124 ? -5.362 2.308 -18.795 1.00 88.88 124 LYS A CA 1
ATOM 977 C C . LYS A 1 124 ? -5.212 1.025 -17.966 1.00 88.88 124 LYS A C 1
ATOM 979 O O . LYS A 1 124 ? -5.967 0.068 -18.139 1.00 88.88 124 LYS A O 1
ATOM 984 N N . VAL A 1 125 ? -4.241 0.998 -17.052 1.00 91.44 125 VAL A N 1
ATOM 985 C CA . VAL A 1 125 ? -4.077 -0.110 -16.107 1.00 91.44 125 VAL A CA 1
ATOM 986 C C . VAL A 1 125 ? -5.243 -0.083 -15.117 1.00 91.44 125 VAL A C 1
ATOM 988 O O . VAL A 1 125 ? -5.507 0.926 -14.470 1.00 91.44 125 VAL A O 1
ATOM 991 N N . ASN A 1 126 ? -5.959 -1.201 -14.988 1.00 91.31 126 ASN A N 1
ATOM 992 C CA . ASN A 1 126 ? -7.131 -1.276 -14.111 1.00 91.31 126 ASN A CA 1
ATOM 993 C C . ASN A 1 126 ? -6.754 -1.445 -12.635 1.00 91.31 126 ASN A C 1
ATOM 995 O O . ASN A 1 126 ? -7.407 -0.885 -11.751 1.00 91.31 126 ASN A O 1
ATOM 999 N N . THR A 1 127 ? -5.721 -2.243 -12.366 1.00 93.19 127 THR A N 1
ATOM 1000 C CA . THR A 1 127 ? -5.301 -2.623 -11.015 1.00 93.19 127 THR A CA 1
ATOM 1001 C C . THR A 1 127 ? -3.791 -2.613 -10.886 1.00 93.19 127 THR A C 1
ATOM 1003 O O . THR A 1 127 ? -3.115 -3.029 -11.825 1.00 93.19 127 THR A O 1
ATOM 1006 N N . PHE A 1 128 ? -3.276 -2.255 -9.715 1.00 94.38 128 PHE A N 1
ATOM 1007 C CA . PHE A 1 128 ? -1.843 -2.262 -9.435 1.00 94.38 128 PHE A CA 1
ATOM 1008 C C . PHE A 1 128 ? -1.559 -2.760 -8.007 1.00 94.38 128 PHE A C 1
ATOM 1010 O O . PHE A 1 128 ? -2.397 -2.538 -7.126 1.00 94.38 128 PHE A O 1
ATOM 1017 N N . PRO A 1 129 ? -0.420 -3.430 -7.745 1.00 95.06 129 PRO A N 1
ATOM 1018 C CA . PRO A 1 129 ? -0.022 -3.801 -6.391 1.00 95.06 129 PRO A CA 1
ATOM 1019 C C . PRO A 1 129 ? 0.094 -2.572 -5.487 1.00 95.06 129 PRO A C 1
ATOM 1021 O O . PRO A 1 129 ? 0.725 -1.580 -5.846 1.00 95.06 129 PRO A O 1
ATOM 1024 N N . THR A 1 130 ? -0.554 -2.600 -4.329 1.00 95.50 130 THR A N 1
ATOM 1025 C CA . THR A 1 130 ? -0.668 -1.437 -3.439 1.00 95.50 130 THR A CA 1
ATOM 1026 C C . THR A 1 130 ? -0.660 -1.873 -1.984 1.00 95.50 130 THR A C 1
ATOM 1028 O O . THR A 1 130 ? -1.259 -2.886 -1.641 1.00 95.50 130 THR A O 1
ATOM 1031 N N . ILE A 1 131 ? -0.010 -1.087 -1.135 1.00 96.12 131 ILE A N 1
ATOM 1032 C CA . ILE A 1 131 ? -0.074 -1.164 0.322 1.00 96.12 131 ILE A CA 1
ATOM 1033 C C . ILE A 1 131 ? -0.988 -0.034 0.791 1.00 96.12 131 ILE A C 1
ATOM 1035 O O . ILE A 1 131 ? -0.817 1.121 0.384 1.00 96.12 131 ILE A O 1
ATOM 1039 N N . ILE A 1 132 ? -1.963 -0.361 1.639 1.00 95.31 132 ILE A N 1
ATOM 1040 C CA . ILE A 1 132 ? -2.936 0.619 2.134 1.00 95.31 132 ILE A CA 1
ATOM 1041 C C . ILE A 1 132 ? -2.537 1.045 3.542 1.00 95.31 132 ILE A C 1
ATOM 1043 O O . ILE A 1 132 ? -2.340 0.215 4.424 1.00 95.31 132 ILE A O 1
ATOM 1047 N N . VAL A 1 133 ? -2.440 2.350 3.749 1.00 94.06 133 VAL A N 1
ATOM 1048 C CA . VAL A 1 133 ? -2.042 2.991 5.000 1.00 94.06 133 VAL A CA 1
ATOM 1049 C C . VAL A 1 133 ? -3.262 3.698 5.586 1.00 94.06 133 VAL A C 1
ATOM 1051 O O . VAL A 1 133 ? -3.937 4.448 4.887 1.00 94.06 133 VAL A O 1
ATOM 1054 N N . MET A 1 134 ? -3.579 3.458 6.853 1.00 92.94 134 MET A N 1
ATOM 1055 C CA . MET A 1 134 ? -4.780 3.990 7.512 1.00 92.94 134 MET A CA 1
ATOM 1056 C C . MET A 1 134 ? -4.429 4.592 8.859 1.00 92.94 134 MET A C 1
ATOM 1058 O O . MET A 1 134 ? -3.677 3.982 9.615 1.00 92.94 134 MET A O 1
ATOM 1062 N N . LYS A 1 135 ? -5.014 5.737 9.206 1.00 86.44 135 LYS A N 1
ATOM 1063 C CA . LYS A 1 135 ? -4.901 6.258 10.571 1.00 86.44 135 LYS A CA 1
ATOM 1064 C C . LYS A 1 135 ? -5.727 5.385 11.529 1.00 86.44 135 LYS A C 1
ATOM 1066 O O . LYS A 1 135 ? -6.754 4.816 11.142 1.00 86.44 135 LYS A O 1
ATOM 1071 N N . ARG A 1 136 ? -5.269 5.205 12.773 1.00 78.69 136 ARG A N 1
ATOM 1072 C CA . ARG A 1 136 ? -5.936 4.312 13.738 1.00 78.69 136 ARG A CA 1
ATOM 1073 C C . ARG A 1 136 ? -7.391 4.720 14.021 1.00 78.69 136 ARG A C 1
ATOM 1075 O O . ARG A 1 136 ? -7.758 5.890 13.998 1.00 78.69 136 ARG A O 1
ATOM 1082 N N . ASN A 1 137 ? -8.176 3.709 14.406 1.00 77.38 137 ASN A N 1
ATOM 1083 C CA . ASN A 1 137 ? -9.537 3.764 14.951 1.00 77.38 137 ASN A CA 1
ATOM 1084 C C . ASN A 1 137 ? -10.662 3.791 13.905 1.00 77.38 137 ASN A C 1
ATOM 1086 O O . ASN A 1 137 ? -11.149 2.721 13.526 1.00 77.38 137 ASN A O 1
ATOM 1090 N N . ASP A 1 138 ? -11.091 4.962 13.447 1.00 86.69 138 ASP A N 1
ATOM 1091 C CA . ASP A 1 138 ? -12.336 5.071 12.677 1.00 86.69 138 ASP A CA 1
ATOM 1092 C C . ASP A 1 138 ? -12.153 4.695 11.208 1.00 86.69 138 ASP A C 1
ATOM 1094 O O . ASP A 1 138 ? -12.994 3.985 10.646 1.00 86.69 138 ASP A O 1
ATOM 1098 N N . ASP A 1 139 ? -11.025 5.080 10.610 1.00 89.75 139 ASP A N 1
ATOM 1099 C CA . ASP A 1 139 ? -10.700 4.711 9.234 1.00 89.75 139 ASP A CA 1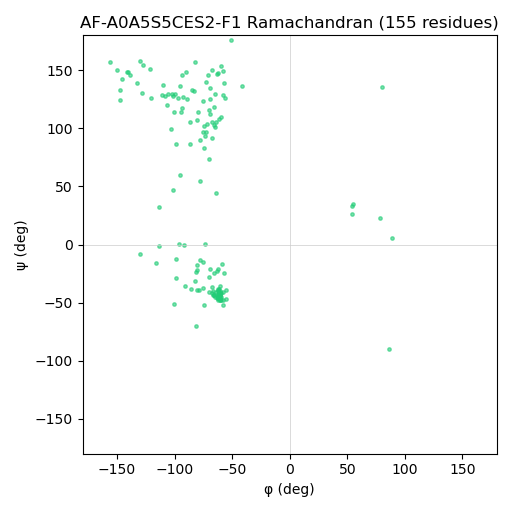
ATOM 1100 C C . ASP A 1 139 ? -10.484 3.209 9.102 1.00 89.75 139 ASP A C 1
ATOM 1102 O O . ASP A 1 139 ? -11.063 2.595 8.212 1.00 89.75 139 ASP A O 1
ATOM 1106 N N . TYR A 1 140 ? -9.766 2.577 10.034 1.00 90.50 140 TYR A N 1
ATOM 1107 C CA . TYR A 1 140 ? -9.595 1.122 10.030 1.00 90.50 140 TYR A CA 1
ATOM 1108 C C . TYR A 1 140 ? -10.926 0.369 10.144 1.00 90.50 140 TYR A C 1
ATOM 1110 O O . TYR A 1 140 ? -11.197 -0.540 9.359 1.00 90.50 140 TYR A O 1
ATOM 1118 N N . LYS A 1 141 ? -11.795 0.750 11.091 1.00 91.12 141 LYS A N 1
ATOM 1119 C CA . LYS A 1 141 ? -13.117 0.118 11.243 1.00 91.12 141 LYS A CA 1
ATOM 1120 C C . LYS A 1 141 ? -13.956 0.287 9.982 1.00 91.12 141 LYS A C 1
ATOM 1122 O O . LYS A 1 141 ? -14.582 -0.666 9.518 1.00 91.12 141 LYS A O 1
ATOM 1127 N N . ARG A 1 142 ? -13.961 1.495 9.415 1.00 92.38 142 ARG A N 1
ATOM 1128 C CA . ARG A 1 142 ? -14.679 1.810 8.177 1.00 92.38 142 ARG A CA 1
ATOM 1129 C C . ARG A 1 142 ? -14.128 1.002 7.007 1.00 92.38 142 ARG A C 1
ATOM 1131 O O . ARG A 1 142 ? -14.905 0.426 6.253 1.00 92.38 142 ARG A O 1
ATOM 1138 N N . PHE A 1 143 ? -12.808 0.941 6.881 1.00 93.56 143 PHE A N 1
ATOM 1139 C CA . PHE A 1 143 ? -12.121 0.165 5.863 1.00 93.56 143 PHE A CA 1
ATOM 1140 C C . PHE A 1 143 ? -12.497 -1.310 5.960 1.00 93.56 143 PHE A C 1
ATOM 1142 O O . PHE A 1 143 ? -12.968 -1.878 4.983 1.00 93.56 143 PHE A O 1
ATOM 1149 N N . MET A 1 144 ? -12.388 -1.912 7.145 1.00 91.81 144 MET A N 1
ATOM 1150 C CA . MET A 1 144 ? -12.728 -3.321 7.335 1.00 91.81 144 MET A CA 1
ATOM 1151 C C . MET A 1 144 ? -14.200 -3.610 7.038 1.00 91.81 144 MET A C 1
ATOM 1153 O O . MET A 1 144 ? -14.501 -4.624 6.413 1.00 91.81 144 MET A O 1
ATOM 1157 N N . LYS A 1 145 ? -15.112 -2.700 7.403 1.00 92.75 145 LYS A N 1
ATOM 1158 C CA . LYS A 1 145 ? -16.545 -2.835 7.113 1.00 92.75 145 LYS A CA 1
ATOM 1159 C C . LYS A 1 145 ? -16.848 -2.883 5.612 1.00 92.75 145 LYS A C 1
ATOM 1161 O O . LYS A 1 145 ? -17.707 -3.657 5.205 1.00 92.75 145 LYS A O 1
ATOM 1166 N N . TYR A 1 146 ? -16.203 -2.033 4.813 1.00 91.06 146 TYR A N 1
ATOM 1167 C CA . TYR A 1 146 ? -16.534 -1.895 3.390 1.00 91.06 146 TYR A CA 1
ATOM 1168 C C . TYR A 1 146 ? -15.614 -2.679 2.459 1.00 91.06 146 TYR A C 1
ATOM 1170 O O . TYR A 1 146 ? -16.058 -3.073 1.391 1.00 91.06 146 TYR A O 1
ATOM 1178 N N . TYR A 1 147 ? -14.360 -2.903 2.845 1.00 90.38 147 TYR A N 1
ATOM 1179 C CA . TYR A 1 147 ? -13.309 -3.401 1.958 1.00 90.38 147 TYR A CA 1
ATOM 1180 C C . TYR A 1 147 ? -12.521 -4.590 2.513 1.00 90.38 147 TYR A C 1
ATOM 1182 O O . TYR A 1 147 ? -11.745 -5.182 1.764 1.00 90.38 147 TYR A O 1
ATOM 1190 N N . GLY A 1 148 ? -12.719 -4.971 3.781 1.00 84.56 148 GLY A N 1
ATOM 1191 C CA . GLY A 1 148 ? -11.891 -5.976 4.461 1.00 84.56 148 GLY A CA 1
ATOM 1192 C C . GLY A 1 148 ? -11.828 -7.342 3.768 1.00 84.56 148 GLY A C 1
ATOM 1193 O O . GLY A 1 148 ? -10.845 -8.055 3.927 1.00 84.56 148 GLY A O 1
ATOM 1194 N N . THR A 1 149 ? -12.839 -7.693 2.968 1.00 86.44 149 THR A N 1
ATOM 1195 C CA . THR A 1 149 ? -12.905 -8.948 2.196 1.00 86.44 149 THR A CA 1
ATOM 1196 C C . THR A 1 149 ? -12.843 -8.747 0.681 1.00 86.44 149 THR A C 1
ATOM 1198 O O . THR A 1 149 ? -12.901 -9.719 -0.067 1.00 86.44 149 THR A O 1
ATOM 1201 N N . ILE A 1 150 ? -12.763 -7.499 0.212 1.00 87.19 150 ILE A N 1
ATOM 1202 C CA . ILE A 1 150 ? -12.842 -7.175 -1.219 1.00 87.19 150 ILE A CA 1
ATOM 1203 C C . ILE A 1 150 ? -11.474 -7.289 -1.885 1.00 87.19 150 ILE A C 1
ATOM 1205 O O . ILE A 1 150 ? -11.376 -7.705 -3.039 1.00 87.19 150 ILE A O 1
ATOM 1209 N N . PHE A 1 151 ? -10.416 -6.878 -1.189 1.00 88.44 151 PHE A N 1
ATOM 1210 C CA . PHE A 1 151 ? -9.084 -6.858 -1.773 1.00 88.44 151 PHE A CA 1
ATOM 1211 C C . PHE A 1 151 ? -8.412 -8.224 -1.689 1.00 88.44 151 PHE A C 1
ATOM 1213 O O . PHE A 1 151 ? -8.366 -8.854 -0.636 1.00 88.44 151 PHE A O 1
ATOM 1220 N N . HIS A 1 152 ? -7.849 -8.649 -2.818 1.00 87.25 152 HIS A N 1
ATOM 1221 C CA . HIS A 1 152 ? -7.052 -9.862 -2.906 1.00 87.25 152 HIS A CA 1
ATOM 1222 C C . HIS A 1 152 ? -5.592 -9.532 -2.613 1.00 87.25 152 HIS A C 1
ATOM 1224 O O . HIS A 1 152 ? -5.013 -8.655 -3.268 1.00 87.25 152 HIS A O 1
ATOM 1230 N N . TYR A 1 153 ? -5.018 -10.233 -1.639 1.00 88.06 153 TYR A N 1
ATOM 1231 C CA . TYR A 1 153 ? -3.600 -10.140 -1.332 1.00 88.06 153 TYR A CA 1
ATOM 1232 C C . TYR A 1 153 ? -2.745 -10.709 -2.467 1.00 88.06 153 TYR A C 1
ATOM 1234 O O . TYR A 1 153 ? -3.180 -11.568 -3.241 1.00 88.06 153 TYR A O 1
ATOM 1242 N N . VAL A 1 154 ? -1.541 -10.160 -2.596 1.00 85.25 154 VAL A N 1
ATOM 1243 C CA . VAL A 1 154 ? -0.504 -10.663 -3.491 1.00 85.25 154 VAL A CA 1
ATOM 1244 C C . VAL A 1 154 ? 0.510 -11.402 -2.625 1.00 85.25 154 VAL A C 1
ATOM 1246 O O . VAL A 1 154 ? 1.346 -10.782 -1.977 1.00 85.25 154 VAL A O 1
ATOM 1249 N N . ASP A 1 155 ? 0.405 -12.728 -2.595 1.00 78.62 155 ASP A N 1
ATOM 1250 C CA . ASP A 1 155 ? 1.140 -13.559 -1.624 1.00 78.62 155 ASP A CA 1
ATOM 1251 C C . ASP A 1 155 ? 2.415 -14.176 -2.225 1.00 78.62 155 ASP A C 1
ATOM 1253 O O . ASP A 1 155 ? 3.261 -14.723 -1.513 1.00 78.62 155 ASP A O 1
ATOM 1257 N N . HIS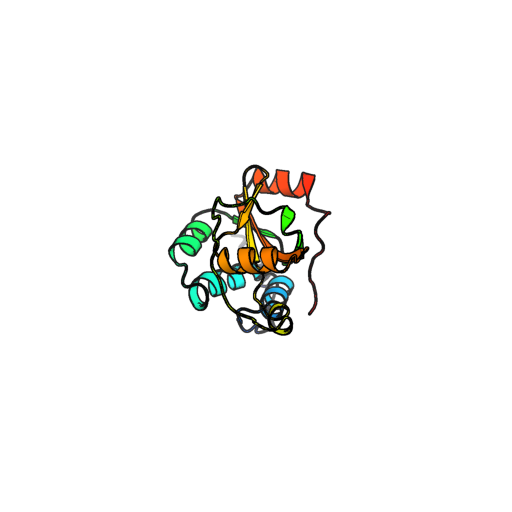 A 1 156 ? 2.540 -14.100 -3.550 1.00 72.69 156 HIS A N 1
ATOM 1258 C CA . HIS A 1 156 ? 3.608 -14.666 -4.366 1.00 72.69 156 HIS A CA 1
ATOM 1259 C C . HIS A 1 156 ? 3.824 -13.806 -5.621 1.00 72.69 156 HIS A C 1
ATOM 1261 O O . HIS A 1 156 ? 2.885 -13.168 -6.104 1.00 72.69 156 HIS A O 1
ATOM 1267 N N . VAL A 1 157 ? 5.068 -13.784 -6.110 1.00 60.31 157 VAL A N 1
ATOM 1268 C CA . VAL A 1 157 ? 5.473 -13.208 -7.406 1.00 60.31 157 VAL A CA 1
ATOM 1269 C C . VAL A 1 157 ? 5.738 -14.345 -8.373 1.00 60.31 157 VAL A C 1
ATOM 1271 O O . VAL A 1 157 ? 6.386 -15.320 -7.926 1.00 60.31 157 VAL A O 1
#

Foldseek 3Di:
DDDDPDDDPPPPPVDDQDADQWQQSCLVCVVSVNNVVNVLCCCVPPVVPVVLSVVPVVADKDKDGWWFAFLVQEDPPVDPDPDDDDDDDPVVQNGHHAFEWEQDPNGIHGDRCVVVSVVCVVVVPGTHTHMYMYGPDPRVVVCCVPPVPPTDHDNDD

Nearest PDB structures (foldseek):
  6ryk-assembly1_B  TM=5.339E-01  e=2.020E-03  Myxococcus xanthus DK 1622
  6sdk-assembly1_B  TM=5.294E-01  e=7.933E-03  Bacillus subtilis subsp. subtilis str. 168
  7bnk-assembly1_B  TM=5.402E-01  e=1.252E-02  Myxococcus xanthus DK 1622
  7bnr-assembly1_A  TM=4.759E-01  e=1.426E-02  Myxococcus xanthus DK 1622
  6ky4-assembly1_A  TM=6.084E-01  e=1.488E-01  Arabidopsis thaliana

Solvent-accessible surface area (backbone atoms only — not comparable to full-atom values): 9587 Å² total; per-residue (Å²): 136,86,79,82,79,81,82,76,84,75,77,78,77,84,70,88,79,70,91,52,79,21,33,63,35,48,36,55,28,41,77,72,73,39,43,66,60,48,50,52,48,38,30,53,74,71,65,59,35,54,71,60,47,51,55,55,70,74,44,68,62,45,78,45,66,48,18,57,37,55,52,84,62,42,53,82,68,93,69,84,73,88,74,84,86,76,98,71,66,81,78,61,63,74,55,36,49,54,43,54,29,37,40,52,94,91,43,32,37,69,69,83,55,59,69,61,50,52,52,39,55,75,70,63,52,60,59,44,53,23,31,40,38,23,49,65,65,65,39,47,53,51,42,47,73,77,41,64,82,71,61,47,70,49,88,75,127

Organism: NCBI:txid582686

Radius of gyration: 17.72 Å; Cα contacts (8 Å, |Δi|>4): 198; chains: 1; bounding box: 34×35×71 Å

Mean predicted aligned error: 9.44 Å

pLDDT: mean 81.59, std 16.96, range [35.34, 96.12]

Secondary structure (DSSP, 8-state):
--------------S-PPP-SSHHHHHHHHHHT-HHHHHHHIIIIII--HHHHHHHHHTTEEEEEEEEEEGGGB---S-----------GGGGSSSPPEEEEEETTEEEESS-HHHHHHHHHTT--EEEEEEEEETTHHHHHHHHHHTTTSPB----

Sequence (157 aa):
MDSVKKIVYSKKIEKHVTYAPTLGSAIQYTNVGMLEEWIQCYLLLTRKAAPTLDALTKDEYLYFGVVKFPLRLIQPNGVDSGGSLSNGTAEHLADSPPMLVRYEEGKFHCIEQLDLLAELKQRKVNTFPTIIVMKRNDDYKRFMKYYGTIFHYVDHV